Protein AF-A0A0K0DG58-F1 (afdb_monomer_lite)

Foldseek 3Di:
DDDDDDDDDDDDDPPPDDDDDDDDDDDDDDDDDDDDDDDDDDDDDDDDDDDDPDPPPDPPDDDDPPQVVQAAQLARHGFDDAAQQGGHDPVLNVLLVVCVVVVDDFDAPDDLCDHHHPVCNVVGSSNSNVSCVVRNRHDPVPPPDDPPDDRPPDPPDDD

pLDDT: mean 72.75, std 21.47, range [40.16, 98.75]

Sequence (159 aa):
MPPHPGPFGQQLNPFAQQALFYGQQPQFAQATSGTDSRRGSHGATSMLPQTFDFPTSSTATAAVEEEAEKVCAVCGDRAVCFHYGARTCEGCKGFFKRTVQKASKYACAGNRNCPIEKRYRSRCQACRFQKCLNVGMVKESELFSDEHGDYGRKTEMIL

Radius of gyration: 32.25 Å; chains: 1; bounding box: 107×64×64 Å

Structure (mmCIF, N/CA/C/O backbone):
data_AF-A0A0K0DG58-F1
#
_entry.id   AF-A0A0K0DG58-F1
#
loop_
_atom_site.group_PDB
_atom_site.id
_atom_site.type_symbol
_atom_site.label_atom_id
_atom_site.label_alt_id
_atom_site.label_comp_id
_atom_site.label_asym_id
_atom_site.label_entity_id
_atom_site.label_seq_id
_atom_site.pdbx_PDB_ins_code
_atom_site.Cartn_x
_atom_site.Cartn_y
_atom_site.Cartn_z
_atom_site.occupancy
_atom_site.B_iso_or_equiv
_atom_site.auth_seq_id
_atom_site.auth_comp_id
_atom_site.auth_asym_id
_atom_site.auth_atom_id
_atom_site.pdbx_PDB_model_num
ATOM 1 N N . MET A 1 1 ? -54.905 28.829 22.690 1.00 55.59 1 MET A N 1
ATOM 2 C CA . MET A 1 1 ? -54.028 29.494 23.675 1.00 55.59 1 MET A CA 1
ATOM 3 C C . MET A 1 1 ? -52.925 28.516 24.059 1.00 55.59 1 MET A C 1
ATOM 5 O O . MET A 1 1 ? -53.253 27.505 24.666 1.00 55.59 1 MET A O 1
ATOM 9 N N . PRO A 1 2 ? -51.672 28.721 23.623 1.00 60.34 2 PRO A N 1
ATOM 10 C CA . PRO A 1 2 ? -50.543 27.896 24.051 1.00 60.34 2 PRO A CA 1
ATOM 11 C C . PRO A 1 2 ? -49.991 28.367 25.415 1.00 60.34 2 PRO A C 1
ATOM 13 O O . PRO A 1 2 ? -50.067 29.563 25.706 1.00 60.34 2 PRO A O 1
ATOM 16 N N . PRO A 1 3 ? -49.445 27.464 26.251 1.00 67.38 3 PRO A N 1
ATOM 17 C CA . PRO A 1 3 ? -48.859 27.823 27.539 1.00 67.38 3 PRO A CA 1
ATOM 18 C C . PRO A 1 3 ? -47.450 28.418 27.386 1.00 67.38 3 PRO A C 1
ATOM 20 O O . PRO A 1 3 ? -46.671 28.027 26.517 1.00 67.38 3 PRO A O 1
ATOM 23 N N . HIS A 1 4 ? -47.138 29.371 28.263 1.00 63.50 4 HIS A N 1
ATOM 24 C CA . HIS A 1 4 ? -45.847 30.049 28.373 1.00 63.50 4 HIS A CA 1
ATOM 25 C C . HIS A 1 4 ? -44.794 29.143 29.039 1.00 63.50 4 HIS A C 1
ATOM 27 O O . HIS A 1 4 ? -45.111 28.513 30.049 1.00 63.50 4 HIS A O 1
ATOM 33 N N . PRO A 1 5 ? -43.534 29.115 28.571 1.00 63.19 5 PRO A N 1
ATOM 34 C CA . PRO A 1 5 ? -42.437 28.556 29.349 1.00 63.19 5 PRO A CA 1
ATOM 35 C C . PRO A 1 5 ? -41.922 29.589 30.365 1.00 63.19 5 PRO A C 1
ATOM 37 O O . PRO A 1 5 ? -41.544 30.705 30.005 1.00 63.19 5 PRO A O 1
ATOM 40 N N . GLY A 1 6 ? -41.930 29.208 31.645 1.00 60.56 6 GLY A N 1
ATOM 41 C CA . GLY A 1 6 ? -41.266 29.941 32.724 1.00 60.56 6 GLY A CA 1
ATOM 42 C C . GLY A 1 6 ? -39.737 29.754 32.711 1.00 60.56 6 GLY A C 1
ATOM 43 O O . GLY A 1 6 ? -39.234 28.854 32.034 1.00 60.56 6 GLY A O 1
ATOM 44 N N . PRO A 1 7 ? -38.990 30.605 33.441 1.00 67.38 7 PRO A N 1
ATOM 45 C CA . PRO A 1 7 ? -37.531 30.591 33.487 1.00 67.38 7 PRO A CA 1
ATOM 46 C C . PRO A 1 7 ? -37.011 29.651 34.591 1.00 67.38 7 PRO A C 1
ATOM 48 O O . PRO A 1 7 ? -37.801 29.133 35.370 1.00 67.38 7 PRO A O 1
ATOM 51 N N . PHE A 1 8 ? -35.682 29.514 34.673 1.00 51.94 8 PHE A N 1
ATOM 52 C CA . PHE A 1 8 ? -34.844 28.929 35.742 1.00 51.94 8 PHE A CA 1
ATOM 53 C C . PHE A 1 8 ? -34.040 27.689 35.346 1.00 51.94 8 PHE A C 1
ATOM 55 O O . PHE A 1 8 ? -34.573 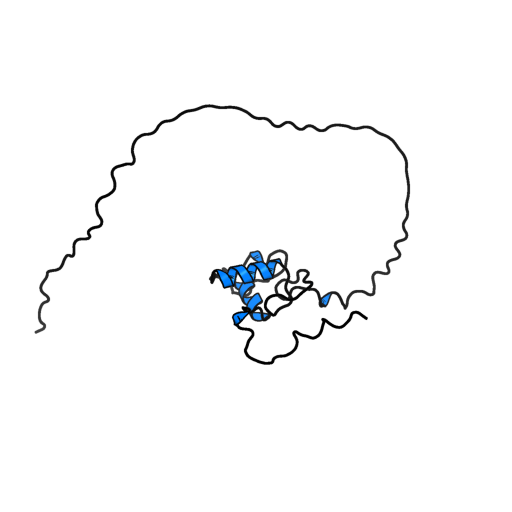26.645 34.990 1.00 51.94 8 PHE A O 1
ATOM 62 N N . GLY A 1 9 ? -32.718 27.828 35.495 1.00 51.00 9 GLY A N 1
ATOM 63 C CA . GLY A 1 9 ? -31.774 26.716 35.458 1.00 51.00 9 GLY A CA 1
ATOM 64 C C . GLY A 1 9 ? -30.392 27.066 34.913 1.00 51.00 9 GLY A C 1
ATOM 65 O O . GLY A 1 9 ? -29.862 26.313 34.106 1.00 51.00 9 GLY A O 1
ATOM 66 N N . GLN A 1 10 ? -29.800 28.200 35.304 1.00 58.66 10 GLN A N 1
ATOM 67 C CA . GLN A 1 10 ? -28.373 28.431 35.061 1.00 58.66 10 GLN A CA 1
ATOM 68 C C . GLN A 1 10 ? -27.567 27.467 35.937 1.00 58.66 10 GLN A C 1
ATOM 70 O O . GLN A 1 10 ? -27.477 27.645 37.150 1.00 58.66 10 GLN A O 1
ATOM 75 N N . GLN A 1 11 ? -26.994 26.437 35.324 1.00 56.00 11 GLN A N 1
ATOM 76 C CA . GLN A 1 11 ? -26.018 25.577 35.974 1.00 56.00 11 GLN A CA 1
ATOM 77 C C . GLN A 1 11 ? -24.644 26.247 35.854 1.00 56.00 11 GLN A C 1
ATOM 79 O O . GLN A 1 11 ? -24.103 26.411 34.761 1.00 56.00 11 GLN A O 1
ATOM 84 N N . LEU A 1 12 ? -24.121 26.708 36.990 1.00 59.81 12 LEU A N 1
ATOM 85 C CA . LEU A 1 12 ? -22.800 27.318 37.111 1.00 59.81 12 LEU A CA 1
ATOM 86 C C . LEU A 1 12 ? -21.709 26.271 36.831 1.00 59.81 12 LEU A C 1
ATOM 88 O O . LEU A 1 12 ? -21.701 25.194 37.425 1.00 59.81 12 LEU A O 1
ATOM 92 N N . ASN A 1 13 ? -20.784 26.606 35.928 1.00 59.94 13 ASN A N 1
ATOM 93 C CA . ASN A 1 13 ? -19.586 25.822 35.624 1.00 59.94 13 ASN A CA 1
ATOM 94 C C . ASN A 1 13 ? -18.596 25.852 36.808 1.00 59.94 13 ASN A C 1
ATOM 96 O O . ASN A 1 13 ? -18.160 26.941 37.182 1.00 59.94 13 ASN A O 1
ATOM 100 N N . PRO A 1 14 ? -18.135 24.706 37.340 1.00 57.91 1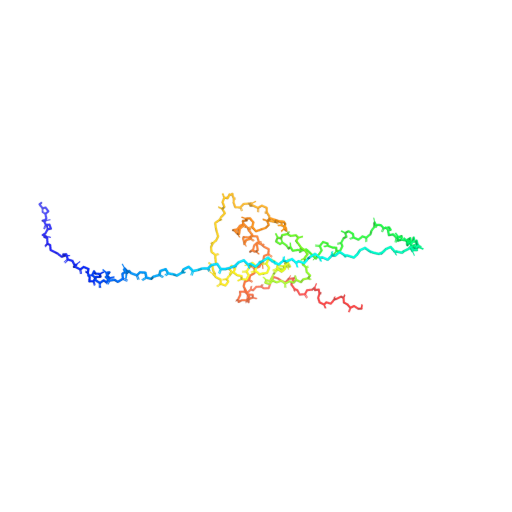4 PRO A N 1
ATOM 101 C CA . PRO A 1 14 ? -17.147 24.672 38.421 1.00 57.91 14 PRO A CA 1
ATOM 102 C C . PRO A 1 14 ? -15.674 24.689 37.951 1.00 57.91 14 PRO A C 1
ATOM 104 O O . PRO A 1 14 ? -14.808 24.205 38.667 1.00 57.91 14 PRO A O 1
ATOM 107 N N . PHE A 1 15 ? -15.344 25.232 36.771 1.00 57.91 15 PHE A N 1
ATOM 108 C CA . PHE A 1 15 ? -13.980 25.135 36.202 1.00 57.91 15 PHE A CA 1
ATOM 109 C C . PHE A 1 15 ? -13.211 26.461 36.086 1.00 57.91 15 PHE A C 1
ATOM 111 O O . PHE A 1 15 ? -12.312 26.602 35.259 1.00 57.91 15 PHE A O 1
ATOM 118 N N . ALA A 1 16 ? -13.544 27.445 36.921 1.00 56.97 16 ALA A N 1
ATOM 119 C CA . ALA A 1 16 ? -12.834 28.718 36.979 1.00 56.97 16 ALA A CA 1
ATOM 120 C C . ALA A 1 16 ? -12.096 28.872 38.314 1.00 56.97 16 ALA A C 1
ATOM 122 O O . ALA A 1 16 ? -12.609 29.532 39.207 1.00 56.97 16 ALA A O 1
ATOM 123 N N . GLN A 1 17 ? -10.903 28.275 38.435 1.00 58.56 17 GLN A N 1
ATOM 124 C CA . GLN A 1 17 ? -9.789 28.799 39.246 1.00 58.56 17 GLN A CA 1
ATOM 125 C C . GLN A 1 17 ? -8.562 27.883 39.166 1.00 58.56 17 GLN A C 1
ATOM 127 O O . GLN A 1 17 ? -8.364 27.014 40.005 1.00 58.56 17 GLN A O 1
ATOM 132 N N . GLN A 1 18 ? -7.695 28.130 38.180 1.00 53.38 18 GLN A N 1
ATOM 133 C CA . GLN A 1 18 ? -6.246 28.053 38.396 1.00 53.38 18 GLN A CA 1
ATOM 134 C C . GLN A 1 18 ? -5.496 28.737 37.252 1.00 53.38 18 GLN A C 1
ATOM 136 O O . GLN A 1 18 ? -5.101 28.133 36.263 1.00 53.38 18 GLN A O 1
ATOM 141 N N . ALA A 1 19 ? -5.312 30.043 37.410 1.00 51.28 19 ALA A N 1
ATOM 142 C CA . ALA A 1 19 ? -4.369 30.831 36.636 1.00 51.28 19 ALA A CA 1
ATOM 143 C C . ALA A 1 19 ? -3.768 31.882 37.570 1.00 51.28 19 ALA A C 1
ATOM 145 O O . ALA A 1 19 ? -4.290 32.983 37.617 1.00 51.28 19 ALA A O 1
ATOM 146 N N . LEU A 1 20 ? -2.726 31.535 38.338 1.00 54.88 20 LEU A N 1
ATOM 147 C CA . LEU A 1 20 ? -1.867 32.503 39.045 1.00 54.88 20 LEU A CA 1
ATOM 148 C C . LEU A 1 20 ? -0.463 31.938 39.357 1.00 54.88 20 LEU A C 1
ATOM 150 O O . LEU A 1 20 ? -0.030 32.005 40.495 1.00 54.88 20 LEU A O 1
ATOM 154 N N . PHE A 1 21 ? 0.278 31.398 38.384 1.00 59.47 21 PHE A N 1
ATOM 155 C CA . PHE A 1 21 ? 1.742 31.259 38.540 1.00 59.47 21 PHE A CA 1
ATOM 156 C C . PHE A 1 21 ? 2.453 31.191 37.177 1.00 59.47 21 PHE A C 1
ATOM 158 O O . PHE A 1 21 ? 3.038 30.187 36.794 1.00 59.47 21 PHE A O 1
ATOM 165 N N . TYR A 1 22 ? 2.385 32.285 36.414 1.00 45.72 22 TYR A N 1
ATOM 166 C CA . TYR A 1 22 ? 3.341 32.566 35.339 1.00 45.72 22 TYR A CA 1
ATOM 167 C C . TYR A 1 22 ? 3.902 33.968 35.564 1.00 45.72 22 TYR A C 1
ATOM 169 O O . TYR A 1 22 ? 3.325 34.965 35.140 1.00 45.72 22 TYR A O 1
ATOM 177 N N . GLY A 1 23 ? 5.020 34.027 36.284 1.00 45.00 23 GLY A N 1
ATOM 178 C CA . GLY A 1 23 ? 5.774 35.242 36.550 1.00 45.00 23 GLY A CA 1
ATOM 179 C C . GLY A 1 23 ? 7.148 34.911 37.135 1.00 45.00 23 GLY A C 1
ATOM 180 O O . GLY A 1 23 ? 7.243 34.124 38.068 1.00 45.00 23 GLY A O 1
ATOM 181 N N . GLN A 1 24 ? 8.168 35.562 36.574 1.00 50.22 24 GLN A N 1
ATOM 182 C CA . GLN A 1 24 ? 9.580 35.651 36.977 1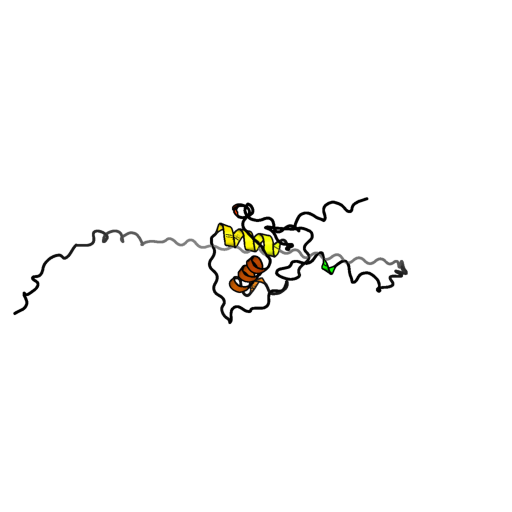.00 50.22 24 GLN A CA 1
ATOM 183 C C . GLN A 1 24 ? 10.606 34.599 36.478 1.00 50.22 24 GLN A C 1
ATOM 185 O O . GLN A 1 24 ? 10.636 33.436 36.857 1.00 50.22 24 GLN A O 1
ATOM 190 N N . GLN A 1 25 ? 11.493 35.145 35.641 1.00 52.31 25 GLN A N 1
ATOM 191 C CA . GLN A 1 25 ? 12.756 34.703 35.025 1.00 52.31 25 GLN A CA 1
ATOM 192 C C . GLN A 1 25 ? 13.878 34.342 36.040 1.00 52.31 25 GLN A C 1
ATOM 194 O O . GLN A 1 25 ? 13.758 34.696 37.212 1.00 52.31 25 GLN A O 1
ATOM 199 N N . PRO A 1 26 ? 15.014 33.741 35.607 1.00 52.75 26 PRO A N 1
ATOM 200 C CA . PRO A 1 26 ? 16.170 34.578 35.243 1.00 52.75 26 PRO A CA 1
ATOM 201 C C . PRO A 1 26 ? 16.976 34.122 34.014 1.00 52.75 26 PRO A C 1
ATOM 203 O O . PRO A 1 26 ? 17.099 32.944 33.686 1.00 52.75 26 PRO A O 1
ATOM 206 N N . GLN A 1 27 ? 17.554 35.131 33.359 1.00 62.66 27 GLN A N 1
ATOM 207 C CA . GLN A 1 27 ? 18.615 35.044 32.363 1.00 62.66 27 GLN A CA 1
ATOM 208 C C . GLN A 1 27 ? 19.935 34.611 33.013 1.00 62.66 27 GLN A C 1
ATOM 210 O O . GLN A 1 27 ? 20.333 35.170 34.033 1.00 62.66 27 GLN A O 1
ATOM 215 N N . PHE A 1 28 ? 20.678 33.732 32.346 1.00 60.84 28 PHE A N 1
ATOM 216 C CA . PHE A 1 28 ? 22.135 33.788 32.371 1.00 60.84 28 PHE A CA 1
ATOM 217 C C . PHE A 1 28 ? 22.674 33.549 30.960 1.00 60.84 28 PHE A C 1
ATOM 219 O O . PHE A 1 28 ? 22.330 32.590 30.272 1.00 60.84 28 PHE A O 1
ATOM 226 N N . ALA A 1 29 ? 23.483 34.504 30.520 1.00 49.91 29 ALA A N 1
ATOM 227 C CA . ALA A 1 29 ? 24.307 34.431 29.332 1.00 49.91 29 ALA A CA 1
ATOM 228 C C . ALA A 1 29 ? 25.494 33.479 29.566 1.00 49.91 29 ALA A C 1
ATOM 230 O O . ALA A 1 29 ? 25.970 33.377 30.694 1.00 49.91 29 ALA A O 1
ATOM 231 N N . GLN A 1 30 ? 26.033 32.873 28.504 1.00 47.12 30 GLN A N 1
ATOM 232 C CA . GLN A 1 30 ? 27.349 33.220 27.935 1.00 47.12 30 GLN A CA 1
ATOM 233 C C . GLN A 1 30 ? 27.808 32.197 26.877 1.00 47.12 30 GLN A C 1
ATOM 235 O O . GLN A 1 30 ? 27.407 31.038 26.873 1.00 47.12 30 GLN A O 1
ATOM 240 N N . ALA A 1 31 ? 28.624 32.711 25.952 1.00 47.91 31 ALA A N 1
ATOM 241 C CA . ALA A 1 31 ? 29.278 32.066 24.814 1.00 47.91 31 ALA A CA 1
ATOM 242 C C . ALA A 1 31 ? 30.096 30.811 25.204 1.00 47.91 31 ALA A C 1
ATOM 244 O O . ALA A 1 31 ? 30.481 30.660 26.354 1.00 47.91 31 ALA A O 1
ATOM 245 N N . THR A 1 32 ? 30.396 29.886 24.287 1.00 52.81 32 THR A N 1
ATOM 246 C CA . THR A 1 32 ? 31.635 29.948 23.493 1.00 52.81 32 THR A CA 1
ATOM 247 C C . THR A 1 32 ? 31.564 29.148 22.182 1.00 52.81 32 THR A C 1
ATOM 249 O O . THR A 1 32 ? 30.861 28.155 22.027 1.00 52.81 32 THR A O 1
ATOM 252 N N . SER A 1 33 ? 32.347 29.648 21.234 1.00 49.41 33 SER A N 1
ATOM 253 C CA . SER A 1 33 ? 32.770 29.107 19.946 1.00 49.41 33 SER A CA 1
ATOM 254 C C . SER A 1 33 ? 33.371 27.694 19.992 1.00 49.41 33 SER A C 1
ATOM 256 O O . SER A 1 33 ? 34.320 27.453 20.734 1.00 49.41 33 SER A O 1
ATOM 258 N N . GLY A 1 34 ? 32.921 26.819 19.087 1.00 43.00 34 GLY A N 1
ATOM 259 C CA . GLY A 1 34 ? 33.588 25.563 18.739 1.00 43.00 34 GLY A CA 1
ATOM 260 C C . GLY A 1 34 ? 33.638 25.377 17.223 1.00 43.00 34 GLY A C 1
ATOM 261 O O . GLY A 1 34 ? 32.690 24.888 16.618 1.00 43.00 34 GLY A O 1
ATOM 262 N N . THR A 1 35 ? 34.730 25.813 16.599 1.00 54.66 35 THR A N 1
ATOM 263 C CA . THR A 1 35 ? 35.063 25.535 15.197 1.00 54.66 35 THR A CA 1
ATOM 264 C C . THR A 1 35 ? 35.679 24.137 15.096 1.00 54.66 35 THR A C 1
ATOM 266 O O . THR A 1 35 ? 36.824 23.962 15.516 1.00 54.66 35 THR A O 1
ATOM 269 N N . ASP A 1 36 ? 34.980 23.149 14.529 1.00 41.38 36 ASP A N 1
ATOM 270 C CA . ASP A 1 36 ? 35.625 21.880 14.160 1.00 41.38 36 ASP A CA 1
ATOM 271 C C . ASP A 1 36 ? 36.241 22.011 12.761 1.00 41.38 36 ASP A C 1
ATOM 273 O O . ASP A 1 36 ? 35.562 22.066 11.734 1.00 41.38 36 ASP A O 1
ATOM 277 N N . SER A 1 37 ? 37.564 22.146 12.758 1.00 47.31 37 SER A N 1
ATOM 278 C CA . SER A 1 37 ? 38.416 22.016 11.586 1.00 47.31 37 SER A CA 1
ATOM 279 C C . SER A 1 37 ? 38.872 20.567 11.469 1.00 47.31 37 SER A C 1
ATOM 281 O O . SER A 1 37 ? 39.708 20.123 12.252 1.0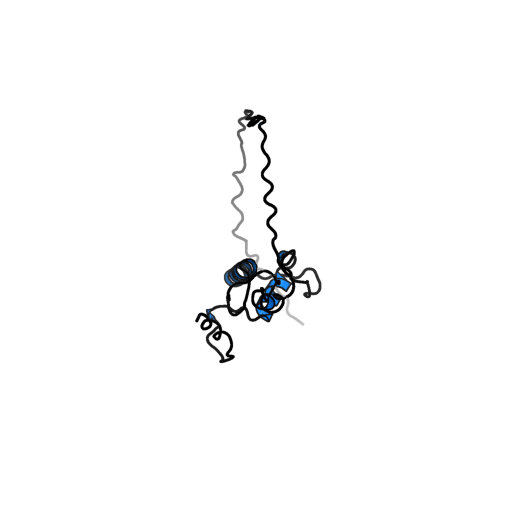0 47.31 37 SER A O 1
ATOM 283 N N . ARG A 1 38 ? 38.453 19.864 10.413 1.00 57.44 38 ARG A N 1
ATOM 284 C CA . ARG A 1 38 ? 39.208 18.719 9.885 1.00 57.44 38 ARG A CA 1
ATOM 285 C C . ARG A 1 38 ? 39.486 18.911 8.403 1.00 57.44 38 ARG A C 1
ATOM 287 O O . ARG A 1 38 ? 38.797 18.418 7.518 1.00 57.44 38 ARG A O 1
ATOM 294 N N . ARG A 1 39 ? 40.558 19.668 8.174 1.00 53.28 39 ARG A N 1
ATOM 295 C CA . ARG A 1 39 ? 41.340 19.713 6.941 1.00 53.28 39 ARG A CA 1
ATOM 296 C C . ARG A 1 39 ? 42.184 18.436 6.885 1.00 53.28 39 ARG A C 1
ATOM 298 O O . ARG A 1 39 ? 43.137 18.301 7.642 1.00 53.28 39 ARG A O 1
ATOM 305 N N . GLY A 1 40 ? 41.826 17.506 6.006 1.00 40.16 40 GLY A N 1
ATOM 306 C CA . GLY A 1 40 ? 42.688 16.399 5.596 1.00 40.16 40 GLY A CA 1
ATOM 307 C C . GLY A 1 40 ? 43.261 16.714 4.221 1.00 40.16 40 GLY A C 1
ATOM 308 O O . GLY A 1 40 ? 42.519 16.766 3.247 1.00 40.16 40 GLY A O 1
ATOM 309 N N . SER A 1 41 ? 44.563 16.976 4.160 1.00 58.16 41 SER A N 1
ATOM 310 C CA . SER A 1 41 ? 45.304 17.266 2.936 1.00 58.16 41 SER A CA 1
ATOM 311 C C . SER A 1 41 ? 46.567 16.419 2.946 1.00 58.16 41 SER A C 1
ATOM 313 O O . SER A 1 41 ? 47.516 16.761 3.641 1.00 58.16 41 SER A O 1
ATOM 315 N N . HIS A 1 42 ? 46.586 15.339 2.167 1.00 65.00 42 HIS A N 1
ATOM 316 C CA . HIS A 1 42 ? 47.812 14.641 1.791 1.00 65.00 42 HIS A CA 1
ATOM 317 C C . HIS A 1 42 ? 47.702 14.258 0.318 1.00 65.00 42 HIS A C 1
ATOM 319 O O . HIS A 1 42 ? 47.003 13.317 -0.046 1.00 65.00 42 HIS A O 1
ATOM 325 N N . GLY A 1 43 ? 48.370 15.040 -0.527 1.00 45.59 43 GLY A N 1
ATOM 326 C CA . GLY A 1 43 ? 48.799 14.581 -1.837 1.00 45.59 43 GLY A CA 1
ATOM 327 C C . GLY A 1 43 ? 50.154 13.895 -1.690 1.00 45.59 43 GLY A C 1
ATOM 328 O O . GLY A 1 43 ? 51.051 14.441 -1.051 1.00 45.59 43 GLY A O 1
ATOM 329 N N . ALA A 1 44 ? 50.293 12.720 -2.293 1.00 51.91 44 ALA A N 1
ATOM 330 C CA . ALA A 1 44 ? 51.571 12.177 -2.721 1.00 51.91 44 ALA A CA 1
ATOM 331 C C . ALA A 1 44 ? 51.330 11.301 -3.955 1.00 51.91 44 ALA A C 1
ATOM 333 O O . ALA A 1 44 ? 50.526 10.374 -3.959 1.00 51.91 44 ALA A O 1
ATOM 334 N N . THR A 1 45 ? 52.019 11.687 -5.015 1.00 51.47 45 THR A N 1
ATOM 335 C CA . THR A 1 45 ? 52.202 11.036 -6.307 1.00 51.47 45 THR A CA 1
ATOM 336 C C . THR A 1 45 ? 52.852 9.657 -6.173 1.00 51.47 45 THR A C 1
ATOM 338 O O . THR A 1 45 ? 53.853 9.552 -5.470 1.00 51.47 45 THR A O 1
ATOM 341 N N . SER A 1 46 ? 52.396 8.647 -6.922 1.00 51.59 46 SER A N 1
ATOM 342 C CA . SER A 1 46 ? 53.295 7.708 -7.615 1.00 51.59 46 SER A CA 1
ATOM 343 C C . SER A 1 46 ? 52.535 6.857 -8.636 1.00 51.59 46 SER A C 1
ATOM 345 O O . SER A 1 46 ? 51.406 6.434 -8.407 1.00 51.59 46 SER A O 1
ATOM 347 N N . MET A 1 47 ? 53.178 6.667 -9.779 1.00 54.81 47 MET A N 1
ATOM 348 C CA . MET A 1 47 ? 52.714 6.019 -11.002 1.00 54.81 47 MET A CA 1
ATOM 349 C C . MET A 1 47 ? 52.614 4.493 -10.850 1.00 54.81 47 MET A C 1
ATOM 351 O O . MET A 1 47 ? 53.456 3.906 -10.176 1.00 54.81 47 MET A O 1
ATOM 355 N N . LEU A 1 48 ? 51.667 3.859 -11.558 1.00 55.38 48 LEU A N 1
ATOM 356 C CA . LEU A 1 48 ? 51.912 2.788 -12.549 1.00 55.38 48 LEU A CA 1
ATOM 357 C C . LEU A 1 48 ? 50.580 2.315 -13.185 1.00 55.38 48 LEU A C 1
ATOM 359 O O . LEU A 1 48 ? 49.560 2.277 -12.494 1.00 55.38 48 LEU A O 1
ATOM 363 N N . PRO A 1 49 ? 50.563 1.960 -14.486 1.00 57.34 49 PRO A N 1
ATOM 364 C CA . PRO A 1 49 ? 49.358 1.590 -15.216 1.00 57.34 49 PRO A CA 1
ATOM 365 C C . PRO A 1 49 ? 49.152 0.073 -15.187 1.00 57.34 49 PRO A C 1
ATOM 367 O O . PRO A 1 49 ? 50.074 -0.684 -15.485 1.00 57.34 49 PRO A O 1
ATOM 370 N N . GLN A 1 50 ? 47.935 -0.382 -14.898 1.00 48.22 50 GLN A N 1
ATOM 371 C CA . GLN A 1 50 ? 47.504 -1.723 -15.289 1.00 48.22 50 GLN A CA 1
ATOM 372 C C . GLN A 1 50 ? 46.131 -1.622 -15.938 1.00 48.22 50 GLN A C 1
ATOM 374 O O . GLN A 1 50 ? 45.091 -1.541 -15.289 1.00 48.22 50 GLN A O 1
ATOM 379 N N . THR A 1 51 ? 46.183 -1.562 -17.263 1.00 52.56 51 THR A N 1
ATOM 380 C CA . THR A 1 51 ? 45.104 -1.930 -18.167 1.00 52.56 51 THR A CA 1
ATOM 381 C C . THR A 1 51 ? 44.684 -3.362 -17.856 1.00 52.56 51 THR A C 1
ATOM 383 O O . THR A 1 51 ? 45.420 -4.307 -18.139 1.00 52.56 51 THR A O 1
ATOM 386 N N . PHE A 1 52 ? 43.497 -3.521 -17.285 1.00 55.22 52 PHE A N 1
ATOM 387 C CA . PHE A 1 52 ? 42.746 -4.759 -17.407 1.00 55.22 52 PHE A CA 1
ATOM 388 C C . PHE A 1 52 ? 41.548 -4.457 -18.294 1.00 55.22 52 PHE A C 1
ATOM 390 O O . PHE A 1 52 ? 40.466 -4.112 -17.819 1.00 55.22 52 PHE A O 1
ATOM 397 N N . ASP A 1 53 ? 41.780 -4.548 -19.601 1.00 48.22 53 ASP A N 1
ATOM 398 C CA . ASP A 1 53 ? 40.726 -4.750 -20.582 1.00 48.22 53 ASP A CA 1
ATOM 399 C C . ASP A 1 53 ? 40.070 -6.098 -20.274 1.00 48.22 53 ASP A C 1
ATOM 401 O O . ASP A 1 53 ? 40.509 -7.152 -20.731 1.00 48.22 53 ASP A O 1
ATOM 405 N N . PHE A 1 54 ? 39.044 -6.078 -19.425 1.00 48.00 54 PHE A N 1
ATOM 406 C CA . PHE A 1 54 ? 38.137 -7.205 -19.281 1.00 48.00 54 PHE A CA 1
ATOM 407 C C . PHE A 1 54 ? 37.179 -7.188 -20.475 1.00 48.00 54 PHE A C 1
ATOM 409 O O . PHE A 1 54 ? 36.364 -6.265 -20.581 1.00 48.00 54 PHE A O 1
ATOM 416 N N . PRO A 1 55 ? 37.213 -8.198 -21.364 1.00 52.88 55 PRO A N 1
ATOM 417 C CA . PRO A 1 55 ? 36.188 -8.351 -22.372 1.00 52.88 55 PRO A CA 1
ATOM 418 C C . PRO A 1 55 ? 34.972 -8.950 -21.669 1.00 52.88 55 PRO A C 1
ATOM 420 O O . PRO A 1 55 ? 34.763 -10.163 -21.683 1.00 52.88 55 PRO A O 1
ATOM 423 N N . THR A 1 56 ? 34.148 -8.117 -21.030 1.00 46.06 56 THR A N 1
ATOM 424 C CA . THR A 1 56 ? 32.806 -8.561 -20.648 1.00 46.06 56 THR A CA 1
ATOM 425 C C . THR A 1 56 ? 31.967 -8.585 -21.915 1.00 46.06 56 THR A C 1
ATOM 427 O O . THR A 1 56 ? 31.207 -7.672 -22.230 1.00 46.06 56 THR A O 1
ATOM 430 N N . SER A 1 57 ? 32.148 -9.678 -22.655 1.00 58.44 57 SER A N 1
ATOM 431 C CA . SER A 1 57 ? 31.094 -10.268 -23.455 1.00 58.44 57 SER A CA 1
ATOM 432 C C . SER A 1 57 ? 29.866 -10.378 -22.559 1.00 58.44 57 SER A C 1
ATOM 434 O O . SER A 1 57 ? 29.812 -11.154 -21.607 1.00 58.44 57 SER A O 1
ATOM 436 N N . SER A 1 58 ? 28.900 -9.512 -22.798 1.00 55.44 58 SER A N 1
ATOM 437 C CA . SER A 1 58 ? 27.550 -9.677 -22.297 1.00 55.44 58 SER A CA 1
ATOM 438 C C . SER A 1 58 ? 26.648 -9.154 -23.387 1.00 55.44 58 SER A C 1
ATOM 440 O O . SER A 1 58 ? 26.241 -7.996 -23.412 1.00 55.44 58 SER A O 1
ATOM 442 N N . THR A 1 59 ? 26.412 -10.049 -24.339 1.00 46.38 59 THR A N 1
ATOM 443 C CA . THR A 1 59 ? 25.160 -10.202 -25.070 1.00 46.38 59 THR A CA 1
ATOM 444 C C . THR A 1 59 ? 23.985 -9.883 -24.140 1.00 46.38 59 THR A C 1
ATOM 446 O O . THR A 1 59 ? 23.428 -10.738 -23.457 1.00 46.38 59 THR A O 1
ATOM 449 N N . ALA A 1 60 ? 23.631 -8.604 -24.069 1.00 56.31 60 ALA A N 1
ATOM 450 C CA . ALA A 1 60 ? 22.451 -8.111 -23.387 1.00 56.31 60 ALA A CA 1
ATOM 451 C C . ALA A 1 60 ? 21.250 -8.386 -24.290 1.00 56.31 60 ALA A C 1
ATOM 453 O O . ALA A 1 60 ? 20.823 -7.504 -25.020 1.00 56.31 60 ALA A O 1
ATOM 454 N N . THR A 1 61 ? 20.775 -9.630 -24.335 1.00 51.59 61 THR A N 1
ATOM 455 C CA . THR A 1 61 ? 19.575 -10.023 -25.103 1.00 51.59 61 THR A CA 1
ATOM 456 C C . THR A 1 61 ? 19.076 -11.415 -24.675 1.00 51.59 61 THR A C 1
ATOM 458 O O . THR A 1 61 ? 18.916 -12.287 -25.514 1.00 51.59 61 THR A O 1
ATOM 461 N N . ALA A 1 62 ? 18.847 -11.671 -23.375 1.00 49.78 62 ALA A N 1
ATOM 462 C CA . ALA A 1 62 ? 18.125 -12.890 -22.936 1.00 49.78 62 ALA A CA 1
ATOM 463 C C . ALA A 1 62 ? 17.614 -12.895 -21.469 1.00 49.78 62 ALA A C 1
ATOM 465 O O . ALA A 1 62 ? 17.506 -13.962 -20.875 1.00 49.78 62 ALA A O 1
ATOM 466 N N . ALA A 1 63 ? 17.322 -11.750 -20.834 1.00 48.81 63 ALA A N 1
ATOM 467 C CA . ALA A 1 63 ? 16.899 -11.722 -19.416 1.00 48.81 63 ALA A CA 1
ATOM 468 C C . ALA A 1 63 ? 15.660 -10.850 -19.137 1.00 48.81 63 ALA A C 1
ATOM 470 O O . ALA A 1 63 ? 15.518 -10.295 -18.051 1.00 48.81 63 ALA A O 1
ATOM 471 N N . VAL A 1 64 ? 14.770 -10.680 -20.118 1.00 54.41 64 VAL A N 1
ATOM 472 C CA . VAL A 1 64 ? 13.635 -9.743 -20.000 1.00 54.41 64 VAL A CA 1
ATOM 473 C C . VAL A 1 64 ? 12.323 -10.369 -19.514 1.00 54.41 64 VAL A C 1
ATOM 475 O O . VAL A 1 64 ? 11.357 -9.636 -19.337 1.00 54.41 64 VAL A O 1
ATOM 478 N N . GLU A 1 65 ? 12.274 -11.673 -19.223 1.00 53.06 65 GLU A N 1
ATOM 479 C CA . GLU A 1 65 ? 10.996 -12.345 -18.911 1.00 53.06 65 GLU A CA 1
ATOM 480 C C . GLU A 1 65 ? 10.859 -12.866 -17.460 1.00 53.06 65 GLU A C 1
ATOM 482 O O . GLU A 1 65 ? 9.735 -13.027 -16.998 1.00 53.06 65 GLU A O 1
ATOM 487 N N . GLU A 1 66 ? 11.944 -13.018 -16.677 1.00 53.81 66 GLU A N 1
ATOM 488 C CA . GLU A 1 66 ? 11.875 -13.519 -15.274 1.00 53.81 66 GLU A CA 1
ATOM 489 C C . GLU A 1 66 ? 11.961 -12.415 -14.192 1.00 53.81 66 GLU A C 1
ATOM 491 O O . GLU A 1 66 ? 11.619 -12.637 -13.032 1.00 53.81 66 GLU A O 1
ATOM 496 N N . GLU A 1 67 ? 12.338 -11.179 -14.544 1.00 55.16 67 GLU A N 1
ATOM 497 C CA . GLU A 1 67 ? 12.374 -10.046 -13.593 1.00 55.16 67 GLU A CA 1
ATOM 498 C C . GLU A 1 67 ? 10.986 -9.423 -13.337 1.00 55.16 67 GLU A C 1
ATOM 500 O O . GLU A 1 67 ? 10.784 -8.730 -12.335 1.00 55.16 67 GLU A O 1
ATOM 505 N N . ALA A 1 68 ? 9.993 -9.711 -14.188 1.00 57.81 68 ALA A N 1
ATOM 506 C CA . ALA A 1 68 ? 8.614 -9.257 -13.995 1.00 57.81 68 ALA A CA 1
ATOM 507 C C . ALA A 1 68 ? 7.961 -9.866 -12.740 1.00 57.81 68 ALA A C 1
ATOM 509 O O . ALA A 1 68 ? 7.035 -9.284 -12.176 1.00 57.81 68 ALA A O 1
ATOM 510 N N . GLU A 1 69 ? 8.468 -10.998 -12.245 1.00 64.12 69 GLU A N 1
ATOM 511 C CA . GLU A 1 69 ? 7.908 -11.665 -11.068 1.00 64.12 69 GLU A CA 1
ATOM 512 C C . GLU A 1 69 ? 8.387 -11.087 -9.734 1.00 64.12 69 GLU A C 1
ATOM 514 O O . GLU A 1 69 ? 7.777 -11.354 -8.700 1.00 64.12 69 GLU A O 1
ATOM 519 N N . LYS A 1 70 ? 9.452 -10.276 -9.712 1.00 85.62 70 LYS A N 1
ATOM 520 C CA . LYS A 1 70 ? 10.088 -9.788 -8.471 1.00 85.62 70 LYS A CA 1
ATOM 521 C C . LYS A 1 70 ? 9.826 -8.300 -8.219 1.00 85.62 70 LYS A C 1
ATOM 523 O O . LYS A 1 70 ? 10.646 -7.605 -7.611 1.00 85.62 70 LYS A O 1
ATOM 528 N N . VAL A 1 71 ? 8.658 -7.804 -8.633 1.00 95.56 71 VAL A N 1
ATOM 529 C CA . VAL A 1 71 ? 8.240 -6.403 -8.447 1.00 95.56 71 VAL A CA 1
ATOM 530 C C . VAL A 1 71 ? 7.084 -6.253 -7.457 1.00 95.56 71 VAL A C 1
ATOM 532 O O . VAL A 1 71 ? 6.227 -7.113 -7.288 1.00 95.56 71 VAL A O 1
ATOM 535 N N . CYS A 1 72 ? 7.063 -5.123 -6.759 1.00 97.19 72 CYS A N 1
ATOM 536 C CA . CYS A 1 72 ? 6.032 -4.753 -5.802 1.00 97.19 72 CYS A CA 1
ATOM 537 C C . CYS A 1 72 ? 4.743 -4.380 -6.537 1.00 97.19 72 CYS A C 1
ATOM 539 O O . CYS A 1 72 ? 4.704 -3.342 -7.204 1.00 97.19 72 CYS A O 1
ATOM 541 N N . ALA A 1 73 ? 3.664 -5.126 -6.303 1.00 96.62 73 ALA A N 1
ATOM 542 C CA . ALA A 1 73 ? 2.359 -4.885 -6.927 1.00 96.62 73 ALA A CA 1
ATOM 543 C C . ALA A 1 73 ? 1.796 -3.470 -6.652 1.00 96.62 73 ALA A C 1
ATOM 545 O O . ALA A 1 73 ? 1.003 -2.927 -7.419 1.00 96.62 73 ALA A O 1
ATOM 546 N N . VAL A 1 74 ? 2.239 -2.815 -5.572 1.00 98.12 74 VAL A N 1
ATOM 547 C CA . VAL A 1 74 ? 1.778 -1.466 -5.210 1.00 98.12 74 VAL A CA 1
ATOM 548 C C . VAL A 1 74 ? 2.534 -0.367 -5.957 1.00 98.12 74 VAL A C 1
ATOM 550 O O . VAL A 1 74 ? 1.916 0.575 -6.441 1.00 98.12 74 VAL A O 1
ATOM 553 N N . CYS A 1 75 ? 3.863 -0.422 -6.034 1.00 98.12 75 CYS A N 1
ATOM 554 C CA . CYS A 1 75 ? 4.658 0.722 -6.509 1.00 98.12 75 CYS A CA 1
ATOM 555 C C . CYS A 1 75 ? 5.754 0.384 -7.525 1.00 98.12 75 CYS A C 1
ATOM 557 O O . CYS A 1 75 ? 6.552 1.268 -7.836 1.00 98.12 75 CYS A O 1
ATOM 559 N N . GLY A 1 76 ? 5.854 -0.873 -7.960 1.00 96.69 76 GLY A N 1
ATOM 560 C CA . GLY A 1 76 ? 6.844 -1.336 -8.936 1.00 96.69 76 GLY A CA 1
ATOM 561 C C . GLY A 1 76 ? 8.294 -1.371 -8.441 1.00 96.69 76 GLY A C 1
ATOM 562 O O . GLY A 1 76 ? 9.203 -1.527 -9.240 1.00 96.69 76 GLY A O 1
ATOM 563 N N . ASP A 1 77 ? 8.545 -1.196 -7.138 1.00 96.62 77 ASP A N 1
ATOM 564 C CA . ASP A 1 77 ? 9.895 -1.359 -6.570 1.00 96.62 77 ASP A CA 1
ATOM 565 C C . ASP A 1 77 ? 10.247 -2.846 -6.419 1.00 96.62 77 ASP A C 1
ATOM 567 O O . ASP A 1 77 ? 9.346 -3.680 -6.382 1.00 96.62 77 ASP A O 1
ATOM 571 N N . ARG A 1 78 ? 11.527 -3.188 -6.258 1.00 95.12 78 ARG A N 1
ATOM 572 C CA . ARG A 1 78 ? 11.970 -4.581 -6.100 1.00 95.12 78 ARG A CA 1
ATOM 573 C C . ARG A 1 78 ? 11.316 -5.237 -4.876 1.00 95.12 78 ARG A C 1
ATOM 575 O O . ARG A 1 78 ? 11.311 -4.662 -3.783 1.00 95.12 78 ARG A O 1
ATOM 582 N N . ALA A 1 79 ? 10.769 -6.436 -5.054 1.00 94.94 79 ALA A N 1
ATOM 583 C CA . ALA A 1 79 ? 10.083 -7.214 -4.027 1.00 94.94 79 ALA A CA 1
ATOM 584 C C . ALA A 1 79 ? 10.449 -8.700 -4.133 1.00 94.94 79 ALA A C 1
ATOM 586 O O . ALA A 1 79 ? 10.045 -9.400 -5.062 1.00 94.94 79 ALA A O 1
ATOM 587 N N . VAL A 1 80 ? 11.203 -9.182 -3.146 1.00 89.25 80 VAL A N 1
ATOM 588 C CA . VAL A 1 80 ? 11.728 -10.556 -3.127 1.00 89.25 80 VAL A CA 1
ATOM 589 C C . VAL A 1 80 ? 10.682 -11.549 -2.625 1.00 89.25 80 VAL A C 1
ATOM 591 O O . VAL A 1 80 ? 10.590 -12.660 -3.141 1.00 89.25 80 VAL A O 1
ATOM 594 N N . CYS A 1 81 ? 9.855 -11.139 -1.665 1.00 90.31 81 CYS A N 1
ATOM 595 C CA . CYS A 1 81 ? 8.879 -12.003 -1.020 1.00 90.31 81 CYS A CA 1
ATOM 596 C C . CYS A 1 81 ? 7.506 -11.330 -0.887 1.00 90.31 81 CYS A C 1
ATOM 598 O O . CYS A 1 81 ? 7.227 -10.257 -1.432 1.00 90.31 81 CYS A O 1
ATOM 600 N N . PHE A 1 82 ? 6.636 -12.028 -0.177 1.00 92.88 82 PHE A N 1
ATOM 601 C CA . PHE A 1 82 ? 5.245 -11.700 0.036 1.00 92.88 82 PHE A CA 1
ATOM 602 C C . PHE A 1 82 ? 5.044 -11.097 1.434 1.00 92.88 82 PHE A C 1
ATOM 604 O O . PHE A 1 82 ? 5.644 -11.541 2.414 1.00 92.88 82 PHE A O 1
ATOM 611 N N . HIS A 1 83 ? 4.189 -10.080 1.540 1.00 94.38 83 HIS A N 1
ATOM 612 C CA . HIS A 1 83 ? 3.821 -9.455 2.808 1.00 94.38 83 HIS A CA 1
ATOM 613 C C . HIS A 1 83 ? 2.321 -9.193 2.845 1.00 94.38 83 HIS A C 1
ATOM 615 O O . HIS A 1 83 ? 1.795 -8.546 1.939 1.00 94.38 83 HIS A O 1
ATOM 621 N N . TYR A 1 84 ? 1.663 -9.622 3.924 1.00 94.75 84 TYR A N 1
ATOM 622 C CA . TYR A 1 84 ? 0.243 -9.350 4.163 1.00 94.75 84 TYR A CA 1
ATOM 623 C C . TYR A 1 84 ? -0.683 -9.830 3.033 1.00 94.75 84 TYR A C 1
ATOM 625 O O . TYR A 1 84 ? -1.665 -9.163 2.754 1.00 94.75 84 TYR A O 1
ATOM 633 N N . GLY A 1 85 ? -0.363 -10.920 2.333 1.00 91.31 85 GLY A N 1
ATOM 634 C CA . GLY A 1 85 ? -1.198 -11.385 1.214 1.00 91.31 85 GLY A CA 1
ATOM 635 C C . GLY A 1 85 ? -0.923 -10.738 -0.157 1.00 91.31 85 GLY A C 1
ATOM 636 O O . GLY A 1 85 ? -1.586 -11.102 -1.118 1.00 91.31 85 GLY A O 1
ATOM 637 N N . ALA A 1 86 ? 0.095 -9.866 -0.313 1.00 93.50 86 ALA A N 1
ATOM 638 C CA . ALA A 1 86 ? 0.611 -9.506 -1.647 1.00 93.50 86 ALA A CA 1
ATOM 639 C C . ALA A 1 86 ? 2.151 -9.413 -1.767 1.00 93.50 86 ALA A C 1
ATOM 641 O O . ALA A 1 86 ? 2.867 -9.123 -0.801 1.00 93.50 86 ALA A O 1
ATOM 642 N N . ARG A 1 87 ? 2.696 -9.583 -2.989 1.00 94.81 87 ARG A N 1
ATOM 643 C CA . ARG A 1 87 ? 4.126 -9.348 -3.280 1.00 94.81 87 ARG A CA 1
ATOM 644 C C . ARG A 1 87 ? 4.405 -7.855 -3.215 1.00 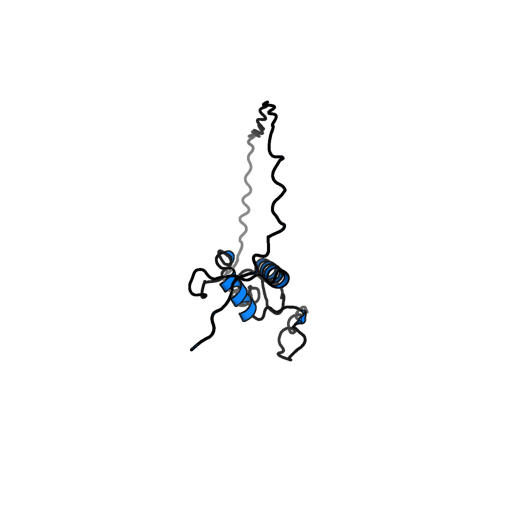94.81 87 ARG A C 1
ATOM 646 O O . ARG A 1 87 ? 3.991 -7.081 -4.082 1.00 94.81 87 ARG A O 1
ATOM 653 N N . THR A 1 88 ? 5.115 -7.423 -2.179 1.00 96.56 88 THR A N 1
ATOM 654 C CA . THR A 1 88 ? 5.369 -6.001 -1.943 1.00 96.56 88 THR A CA 1
ATOM 655 C C . THR A 1 88 ? 6.779 -5.753 -1.431 1.00 96.56 88 THR A C 1
ATOM 657 O O . THR A 1 88 ? 7.416 -6.610 -0.839 1.00 96.56 88 THR A O 1
ATOM 660 N N . CYS A 1 89 ? 7.296 -4.554 -1.676 1.00 98.06 89 CYS A N 1
ATOM 661 C CA . CYS A 1 89 ? 8.584 -4.124 -1.135 1.00 98.06 89 CYS A CA 1
ATOM 662 C C . CYS A 1 89 ? 8.468 -3.699 0.344 1.00 98.06 89 CYS A C 1
ATOM 664 O O . CYS A 1 89 ? 7.392 -3.290 0.804 1.00 98.06 89 CYS A O 1
ATOM 666 N N . GLU A 1 90 ? 9.606 -3.612 1.036 1.00 97.44 90 GLU A N 1
ATOM 667 C CA . GLU A 1 90 ? 9.713 -3.183 2.443 1.00 97.44 90 GLU A CA 1
ATOM 668 C C . GLU A 1 90 ? 9.038 -1.831 2.733 1.00 97.44 90 GLU A C 1
ATOM 670 O O . GLU A 1 90 ? 8.384 -1.636 3.762 1.00 97.44 90 GLU A O 1
ATOM 675 N N . GLY A 1 91 ? 9.112 -0.890 1.789 1.00 98.00 91 GLY A N 1
ATOM 6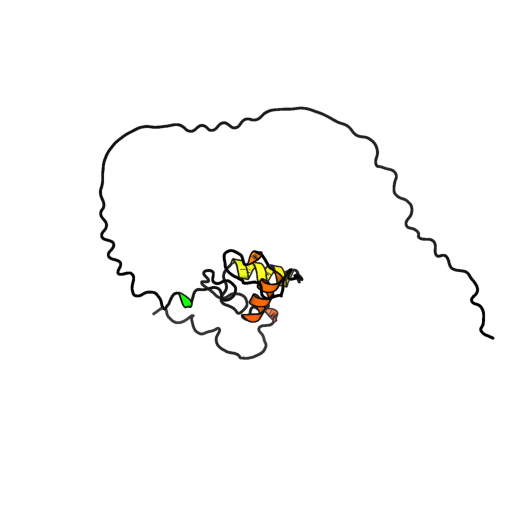76 C CA . GLY A 1 91 ? 8.474 0.415 1.941 1.00 98.00 91 GLY A CA 1
ATOM 677 C C . GLY A 1 91 ? 6.945 0.342 2.006 1.00 98.00 91 GLY A C 1
ATOM 678 O O . GLY A 1 91 ? 6.328 1.136 2.719 1.00 98.00 91 GLY A O 1
ATOM 679 N N . CYS A 1 92 ? 6.320 -0.567 1.250 1.00 98.50 92 CYS A N 1
ATOM 680 C CA . CYS A 1 92 ? 4.864 -0.755 1.239 1.00 98.50 92 CYS A CA 1
ATOM 681 C C . CYS A 1 92 ? 4.400 -1.631 2.403 1.00 98.50 92 CYS A C 1
ATOM 683 O O . CYS A 1 92 ? 3.423 -1.267 3.048 1.00 98.50 92 CYS A O 1
ATOM 685 N N . LYS A 1 93 ? 5.168 -2.665 2.764 1.00 96.81 93 LYS A N 1
ATOM 686 C CA . LYS A 1 93 ? 4.996 -3.434 4.006 1.00 96.81 93 LYS A CA 1
ATOM 687 C C . LYS A 1 93 ? 4.940 -2.529 5.236 1.00 96.81 93 LYS A C 1
ATOM 689 O O . LYS A 1 93 ? 3.968 -2.548 5.987 1.00 96.81 93 LYS A O 1
ATOM 694 N N . GLY A 1 94 ? 5.959 -1.689 5.436 1.00 97.81 94 GLY A N 1
ATOM 695 C CA . GLY A 1 94 ? 6.029 -0.805 6.600 1.00 97.81 94 GLY A CA 1
ATOM 696 C C . GLY A 1 94 ? 4.932 0.263 6.613 1.00 97.81 94 GLY A C 1
ATOM 697 O O . GLY A 1 94 ? 4.439 0.624 7.681 1.00 97.81 94 GLY A O 1
ATOM 698 N N . PHE A 1 95 ? 4.542 0.759 5.436 1.00 98.50 95 PHE A N 1
ATOM 699 C CA . PHE A 1 95 ? 3.420 1.685 5.300 1.00 98.50 95 PHE A CA 1
ATOM 700 C C . PHE A 1 95 ? 2.103 1.021 5.713 1.00 98.50 95 PHE A C 1
ATOM 702 O O . PHE A 1 95 ? 1.471 1.508 6.645 1.00 98.50 95 PHE A O 1
ATOM 709 N N . PHE A 1 96 ? 1.766 -0.123 5.111 1.00 98.25 96 PHE A N 1
ATOM 710 C CA . PHE A 1 96 ? 0.553 -0.880 5.413 1.00 98.25 96 PHE A CA 1
ATOM 711 C C . PHE A 1 96 ? 0.451 -1.217 6.905 1.00 98.25 96 PHE A C 1
ATOM 713 O O . PHE A 1 96 ? -0.547 -0.883 7.541 1.00 98.25 96 PHE A O 1
ATOM 720 N N . LYS A 1 97 ? 1.533 -1.743 7.500 1.00 96.69 97 LYS A N 1
ATOM 721 C CA . LYS A 1 97 ? 1.601 -2.039 8.939 1.00 96.69 97 LYS A CA 1
ATOM 722 C C . LYS A 1 97 ? 1.221 -0.833 9.796 1.00 96.69 97 LYS A C 1
ATOM 724 O O . LYS A 1 97 ? 0.371 -0.944 10.673 1.00 96.69 97 LYS A O 1
ATOM 729 N N . ARG A 1 98 ? 1.848 0.326 9.555 1.00 98.12 98 ARG A N 1
ATOM 730 C CA . ARG A 1 98 ? 1.581 1.544 10.336 1.00 98.12 98 ARG A CA 1
ATOM 731 C C . ARG A 1 98 ? 0.155 2.043 10.142 1.00 98.12 98 ARG A C 1
ATOM 733 O O . ARG A 1 98 ? -0.447 2.479 11.117 1.00 98.12 98 ARG A O 1
ATOM 740 N N . THR A 1 99 ? -0.363 1.989 8.918 1.00 97.69 99 THR A N 1
ATOM 741 C CA . THR A 1 99 ? -1.727 2.428 8.612 1.00 97.69 99 THR A CA 1
ATOM 742 C C . THR A 1 99 ? -2.755 1.578 9.345 1.00 97.69 99 THR A C 1
ATOM 744 O O . THR A 1 99 ? -3.608 2.140 10.027 1.00 97.69 99 THR A O 1
ATOM 747 N N . VAL A 1 100 ? -2.631 0.249 9.283 1.00 95.94 100 VAL A N 1
ATOM 748 C CA . VAL A 1 100 ? -3.556 -0.684 9.943 1.00 95.94 100 VAL A CA 1
ATOM 749 C C . VAL A 1 100 ? -3.448 -0.589 11.466 1.00 95.94 100 VAL A C 1
ATOM 751 O O . VAL A 1 100 ? -4.461 -0.429 12.137 1.00 95.94 100 VAL A O 1
ATOM 754 N N . GLN A 1 101 ? -2.233 -0.608 12.029 1.00 94.88 101 GLN A N 1
ATOM 755 C CA . GLN A 1 101 ? -2.034 -0.558 13.487 1.00 94.88 101 GLN A CA 1
ATOM 756 C C . GLN A 1 101 ? -2.563 0.726 14.125 1.00 94.88 101 GLN A C 1
ATOM 758 O O . GLN A 1 101 ? -3.076 0.699 15.237 1.00 94.88 101 GLN A O 1
ATOM 763 N N . LYS A 1 102 ? -2.421 1.857 13.431 1.00 96.06 102 LYS A N 1
ATOM 764 C CA . LYS A 1 102 ? -2.881 3.157 13.926 1.00 96.06 102 LYS A CA 1
ATOM 765 C C . LYS A 1 102 ? -4.294 3.506 13.462 1.00 96.06 102 LYS A C 1
ATOM 767 O O . LYS A 1 102 ? -4.711 4.636 13.693 1.00 96.06 102 LYS A O 1
ATOM 772 N N . ALA A 1 103 ? -4.974 2.610 12.738 1.00 95.12 103 ALA A N 1
ATOM 773 C CA . ALA A 1 103 ? -6.234 2.893 12.048 1.00 95.12 103 ALA A CA 1
ATOM 774 C C . ALA A 1 103 ? -6.209 4.255 11.317 1.00 95.12 103 ALA A C 1
ATOM 776 O O . ALA A 1 103 ? -7.132 5.066 11.417 1.00 95.12 103 ALA A O 1
ATOM 777 N N . SER A 1 104 ? -5.093 4.552 10.640 1.00 96.31 104 SER A N 1
ATOM 778 C CA . SER A 1 104 ? -4.851 5.877 10.069 1.00 96.31 104 SER A CA 1
ATOM 779 C C . SER A 1 104 ? -5.822 6.162 8.931 1.00 96.31 104 SER A C 1
ATOM 781 O O . SER A 1 104 ? -5.919 5.394 7.976 1.00 96.31 104 SER A O 1
ATOM 783 N N . LYS A 1 105 ? -6.496 7.310 9.010 1.00 96.25 105 LYS A N 1
ATOM 784 C CA . LYS A 1 105 ? -7.390 7.806 7.964 1.00 96.25 105 LYS A CA 1
ATOM 785 C C . LYS A 1 105 ? -6.646 8.832 7.122 1.00 96.25 105 LYS A C 1
ATOM 787 O O . LYS A 1 105 ? -6.127 9.811 7.651 1.00 96.25 105 LYS A O 1
ATOM 792 N N . TYR A 1 106 ? -6.599 8.604 5.815 1.00 97.69 106 TYR A N 1
ATOM 793 C CA . TYR A 1 106 ? -5.948 9.506 4.870 1.00 97.69 106 TYR A CA 1
ATOM 794 C C . TYR A 1 106 ? -6.978 10.134 3.935 1.00 97.69 106 TYR A C 1
ATOM 796 O O . TYR A 1 106 ? -7.912 9.465 3.495 1.00 97.69 106 TYR A O 1
ATOM 804 N N . ALA A 1 107 ? -6.762 11.398 3.577 1.00 97.81 107 ALA A N 1
ATOM 805 C CA . ALA A 1 107 ? -7.520 12.094 2.545 1.00 97.81 107 ALA A CA 1
ATOM 806 C C . ALA A 1 107 ? -6.642 12.304 1.304 1.00 97.81 107 ALA A C 1
ATOM 808 O O . ALA A 1 107 ? -5.460 12.639 1.409 1.00 97.81 107 ALA A O 1
ATOM 809 N N . CYS A 1 108 ? -7.207 12.078 0.119 1.00 98.06 108 CYS A N 1
ATOM 810 C CA . CYS A 1 108 ? -6.554 12.448 -1.132 1.00 98.06 108 CYS A CA 1
ATOM 811 C C . CYS A 1 108 ? -6.791 13.940 -1.390 1.00 98.06 108 CYS A C 1
ATOM 813 O O . CYS A 1 108 ? -7.923 14.394 -1.273 1.00 98.06 108 CYS A O 1
ATOM 815 N N . ALA A 1 109 ? -5.745 14.675 -1.771 1.00 97.06 109 ALA A N 1
ATOM 816 C CA . ALA A 1 109 ? -5.861 16.081 -2.170 1.00 97.06 109 ALA A CA 1
ATOM 817 C C . ALA A 1 109 ? -6.344 16.270 -3.625 1.00 97.06 109 ALA A C 1
ATOM 819 O O . ALA A 1 109 ? -6.634 17.388 -4.029 1.00 97.06 109 ALA A O 1
ATOM 820 N N . GLY A 1 110 ? -6.395 15.192 -4.415 1.00 95.44 110 GLY A N 1
ATOM 821 C CA . GLY A 1 110 ? -6.885 15.191 -5.796 1.00 95.44 110 GLY A CA 1
ATOM 822 C C . GLY A 1 110 ? -8.020 14.186 -5.995 1.00 95.44 110 GLY A C 1
ATOM 823 O O . GLY A 1 110 ? -8.781 13.891 -5.076 1.00 95.44 110 GLY A O 1
ATOM 824 N N . ASN A 1 111 ? -8.090 13.575 -7.179 1.00 95.94 111 ASN A N 1
ATOM 825 C CA . ASN A 1 111 ? -9.253 12.790 -7.622 1.00 95.94 111 ASN A CA 1
ATOM 826 C C . ASN A 1 111 ? -9.213 11.307 -7.207 1.00 95.94 111 ASN A C 1
ATOM 828 O O . ASN A 1 111 ? -9.777 10.455 -7.887 1.00 95.94 111 ASN A O 1
ATOM 832 N N . ARG A 1 112 ? -8.507 10.967 -6.118 1.00 96.31 112 ARG A N 1
ATOM 833 C CA . ARG A 1 112 ? -8.316 9.579 -5.632 1.00 96.31 112 ARG A CA 1
ATOM 834 C C . ARG A 1 112 ? -7.712 8.598 -6.655 1.00 96.31 112 ARG A C 1
ATOM 836 O O . ARG A 1 112 ? -7.802 7.390 -6.475 1.00 96.31 112 ARG A O 1
ATOM 843 N N . ASN A 1 113 ? -7.037 9.106 -7.683 1.00 97.00 113 ASN A N 1
ATOM 844 C CA . ASN A 1 113 ? -6.408 8.327 -8.756 1.00 97.00 113 ASN A CA 1
ATOM 845 C C . ASN A 1 113 ? -4.906 8.634 -8.900 1.00 97.00 113 ASN A C 1
ATOM 847 O O . ASN A 1 113 ? -4.333 8.506 -9.979 1.00 97.00 113 ASN A O 1
ATOM 851 N N . CYS A 1 114 ? -4.260 9.082 -7.817 1.00 97.94 114 CYS A N 1
ATOM 852 C CA . CYS A 1 114 ? -2.850 9.459 -7.866 1.00 97.94 114 CYS A CA 1
ATOM 853 C C . CYS A 1 114 ? -1.977 8.265 -8.291 1.00 97.94 114 CYS A C 1
ATOM 855 O O . CYS A 1 114 ? -2.117 7.188 -7.701 1.00 97.94 114 CYS A O 1
ATOM 857 N N . PRO A 1 115 ? -1.032 8.452 -9.228 1.00 97.50 115 PRO A N 1
ATOM 858 C CA . PRO A 1 115 ? -0.117 7.391 -9.621 1.00 97.50 115 PRO A CA 1
ATOM 859 C C . PRO A 1 115 ? 0.772 6.988 -8.436 1.00 97.50 115 PRO A C 1
ATOM 861 O O . PRO A 1 115 ? 1.233 7.834 -7.661 1.00 97.50 115 PRO A O 1
ATOM 864 N N . ILE A 1 116 ? 1.005 5.683 -8.280 1.00 98.31 116 ILE A N 1
ATOM 865 C CA . ILE A 1 116 ? 1.799 5.108 -7.186 1.00 98.31 116 ILE A CA 1
ATOM 866 C C . ILE A 1 116 ? 2.989 4.357 -7.779 1.00 98.31 116 ILE A C 1
ATOM 868 O O . ILE A 1 116 ? 2.863 3.211 -8.204 1.00 98.31 116 ILE A O 1
ATOM 872 N N . GLU A 1 117 ? 4.152 5.000 -7.740 1.00 97.50 117 GLU A N 1
ATOM 873 C CA . GLU A 1 117 ? 5.438 4.463 -8.201 1.00 97.50 117 GLU A CA 1
ATOM 874 C C . GLU A 1 117 ? 6.533 4.700 -7.154 1.00 97.50 117 GLU A C 1
ATOM 876 O O . GLU A 1 117 ? 6.392 5.552 -6.271 1.00 97.50 117 GLU A O 1
ATOM 881 N N . LYS A 1 118 ? 7.657 3.979 -7.244 1.00 97.06 118 LYS A N 1
ATOM 882 C CA . LYS A 1 118 ? 8.771 4.042 -6.278 1.00 97.06 118 LYS A CA 1
ATOM 883 C C . LYS A 1 118 ? 9.163 5.469 -5.878 1.00 97.06 118 LYS A C 1
ATOM 885 O O . LYS A 1 118 ? 9.272 5.748 -4.684 1.00 97.06 118 LYS A O 1
ATOM 890 N N . ARG A 1 119 ? 9.346 6.362 -6.859 1.00 97.12 119 ARG A N 1
ATOM 891 C CA . ARG A 1 119 ? 9.860 7.726 -6.647 1.00 97.12 119 ARG A CA 1
ATOM 892 C C . ARG A 1 119 ? 8.901 8.612 -5.846 1.00 97.12 119 ARG A C 1
ATOM 894 O O . ARG A 1 119 ? 9.357 9.458 -5.088 1.00 97.12 119 ARG A O 1
ATOM 901 N N . TYR A 1 120 ? 7.590 8.437 -5.999 1.00 96.19 120 TYR A N 1
ATOM 902 C CA . TYR A 1 120 ? 6.606 9.397 -5.484 1.00 96.19 120 TYR A CA 1
ATOM 903 C C . TYR A 1 120 ? 5.380 8.773 -4.806 1.00 96.19 120 TYR A C 1
ATOM 905 O O . TYR A 1 120 ? 4.439 9.485 -4.461 1.00 96.19 120 TYR A O 1
ATOM 913 N N . ARG A 1 121 ? 5.416 7.473 -4.494 1.00 97.75 121 ARG A N 1
ATOM 914 C CA . ARG A 1 121 ? 4.388 6.765 -3.706 1.00 97.75 121 ARG A CA 1
ATOM 915 C C . ARG A 1 121 ? 4.043 7.437 -2.375 1.00 97.75 121 ARG A C 1
ATOM 917 O O . ARG A 1 121 ? 2.956 7.226 -1.857 1.00 97.75 121 ARG A O 1
ATOM 924 N N . SER A 1 122 ? 4.946 8.234 -1.805 1.00 97.81 122 SER A N 1
ATOM 925 C CA . SER A 1 122 ? 4.709 8.946 -0.542 1.00 97.81 122 SER A CA 1
ATOM 926 C C . SER A 1 122 ? 3.856 10.213 -0.688 1.00 97.81 122 SER A C 1
ATOM 928 O O . SER A 1 122 ? 3.395 10.721 0.329 1.00 97.81 122 SER A O 1
ATOM 930 N N . ARG A 1 123 ? 3.619 10.718 -1.911 1.00 97.94 123 ARG A N 1
ATOM 931 C CA . ARG A 1 123 ? 2.863 11.964 -2.144 1.00 97.94 123 ARG A CA 1
ATOM 932 C C . ARG A 1 123 ? 1.394 11.860 -1.741 1.00 97.94 123 ARG A C 1
ATOM 934 O O . ARG A 1 123 ? 0.839 12.823 -1.232 1.00 97.94 123 ARG A O 1
ATOM 941 N N . CYS A 1 124 ? 0.762 10.706 -1.959 1.00 98.56 124 CYS A N 1
ATOM 942 C CA . CYS A 1 124 ? -0.635 10.495 -1.593 1.00 98.56 124 CYS A CA 1
ATOM 943 C C . CYS A 1 124 ? -0.807 9.196 -0.808 1.00 98.56 124 CYS A C 1
ATOM 945 O O . CYS A 1 124 ? -0.868 8.104 -1.372 1.00 98.56 124 CYS A O 1
ATOM 947 N N . GLN A 1 125 ? -0.920 9.328 0.512 1.00 98.56 125 GLN A N 1
ATOM 948 C CA . GLN A 1 125 ? -1.103 8.192 1.416 1.00 98.56 125 GLN A CA 1
ATOM 949 C C . GLN A 1 125 ? -2.454 7.500 1.195 1.00 98.56 125 GLN A C 1
ATOM 951 O O . GLN A 1 125 ? -2.515 6.275 1.240 1.00 98.56 125 GLN A O 1
ATOM 956 N N . ALA A 1 126 ? -3.506 8.262 0.875 1.00 98.62 126 ALA A N 1
ATOM 957 C CA . ALA A 1 126 ? -4.832 7.717 0.589 1.00 98.62 126 ALA A CA 1
ATOM 958 C C . ALA A 1 126 ? -4.815 6.770 -0.620 1.00 98.62 126 ALA A C 1
ATOM 960 O O . ALA A 1 126 ? -5.153 5.599 -0.483 1.00 98.62 126 ALA A O 1
ATOM 961 N N . CYS A 1 127 ? -4.338 7.236 -1.778 1.00 98.62 127 CYS A N 1
ATOM 962 C CA . CYS A 1 127 ? -4.258 6.411 -2.989 1.00 98.62 127 CYS A CA 1
ATOM 963 C C . CYS A 1 127 ? -3.285 5.241 -2.823 1.00 98.62 127 CYS A C 1
ATOM 965 O O . CYS A 1 127 ? -3.537 4.146 -3.320 1.00 98.62 127 CYS A O 1
ATOM 967 N N . ARG A 1 128 ? -2.184 5.444 -2.088 1.00 98.75 128 ARG A N 1
ATOM 968 C CA . ARG A 1 128 ? -1.241 4.365 -1.790 1.00 98.75 128 ARG A CA 1
ATOM 969 C C . ARG A 1 128 ? -1.897 3.260 -0.970 1.00 98.75 128 ARG A C 1
ATOM 971 O O . ARG A 1 128 ? -1.724 2.095 -1.306 1.00 98.75 128 ARG A O 1
ATOM 978 N N . PHE A 1 129 ? -2.619 3.619 0.091 1.00 98.62 129 PHE A N 1
ATOM 979 C CA . PHE A 1 129 ? -3.294 2.642 0.942 1.00 98.62 129 PHE A CA 1
ATOM 980 C C . PHE A 1 129 ? -4.432 1.950 0.200 1.00 98.62 129 PHE A C 1
ATOM 982 O O . PHE A 1 129 ? -4.530 0.732 0.258 1.00 98.62 129 PHE A O 1
ATOM 989 N N . GLN A 1 130 ? -5.204 2.694 -0.595 1.00 98.44 130 GLN A N 1
ATOM 990 C CA . GLN A 1 130 ? -6.214 2.104 -1.467 1.00 98.44 130 GLN A CA 1
ATOM 991 C C . GLN A 1 130 ? -5.601 1.068 -2.414 1.00 98.44 130 GLN A C 1
ATOM 993 O O . GLN A 1 130 ? -6.117 -0.036 -2.538 1.00 98.44 130 GLN A O 1
ATOM 998 N N . LYS A 1 131 ? -4.459 1.381 -3.040 1.00 98.44 131 LYS A N 1
ATOM 999 C CA . LYS A 1 131 ? -3.769 0.425 -3.909 1.00 98.44 131 LYS A CA 1
ATOM 1000 C C . LYS A 1 131 ? -3.248 -0.794 -3.143 1.00 98.44 131 LYS A C 1
ATOM 1002 O O . LYS A 1 131 ? -3.295 -1.881 -3.695 1.00 98.44 131 LYS A O 1
ATOM 1007 N N . CYS A 1 132 ? -2.791 -0.641 -1.895 1.00 98.25 132 CYS A N 1
ATOM 1008 C CA . CYS A 1 132 ? -2.446 -1.780 -1.034 1.00 98.25 132 CYS A CA 1
ATOM 1009 C C . CYS A 1 132 ? -3.632 -2.741 -0.865 1.00 98.25 132 CYS A C 1
ATOM 1011 O O . CYS A 1 132 ? -3.464 -3.937 -1.066 1.00 98.25 132 CYS A O 1
ATOM 1013 N N . LEU A 1 133 ? -4.820 -2.219 -0.551 1.00 97.06 133 LEU A N 1
ATOM 1014 C CA . LEU A 1 133 ? -6.028 -3.037 -0.404 1.00 97.06 133 LEU A CA 1
ATOM 1015 C C . LEU A 1 133 ? -6.420 -3.706 -1.728 1.00 97.06 133 LEU A C 1
ATOM 1017 O O . LEU A 1 133 ? -6.690 -4.899 -1.758 1.00 97.06 133 LEU A O 1
ATOM 1021 N N . ASN A 1 134 ? -6.370 -2.965 -2.838 1.00 96.75 134 ASN A N 1
ATOM 1022 C CA . ASN A 1 134 ? -6.751 -3.481 -4.156 1.00 96.75 134 ASN A CA 1
ATOM 1023 C C . ASN A 1 134 ? -5.859 -4.633 -4.649 1.00 96.75 134 ASN A C 1
ATOM 1025 O O . ASN A 1 134 ? -6.323 -5.451 -5.432 1.00 96.75 134 ASN A O 1
ATOM 1029 N N . VAL A 1 135 ? -4.587 -4.689 -4.231 1.00 95.38 135 VAL A N 1
ATOM 1030 C CA . VAL A 1 135 ? -3.687 -5.810 -4.570 1.00 95.38 135 VAL A CA 1
ATOM 1031 C C . VAL A 1 135 ? -3.791 -6.981 -3.587 1.00 95.38 135 VAL A C 1
ATOM 1033 O O . VAL A 1 135 ? -2.986 -7.900 -3.678 1.00 95.38 135 VAL A O 1
ATOM 1036 N N . GLY A 1 136 ? -4.729 -6.939 -2.636 1.00 94.75 136 GLY A N 1
ATOM 1037 C CA . GLY A 1 136 ? -4.958 -8.016 -1.673 1.00 94.75 136 GLY A CA 1
ATOM 1038 C C . GLY A 1 136 ? -4.123 -7.930 -0.396 1.00 94.75 136 GLY A C 1
ATOM 1039 O O . GLY A 1 136 ? -3.964 -8.938 0.284 1.00 94.75 136 GLY A O 1
ATOM 1040 N N . MET A 1 137 ? -3.580 -6.756 -0.033 1.00 95.44 137 MET A N 1
ATOM 1041 C CA . MET A 1 137 ? -2.957 -6.622 1.288 1.00 95.44 137 MET A CA 1
ATOM 1042 C C . MET A 1 137 ? -4.027 -6.607 2.385 1.00 95.44 137 MET A C 1
ATOM 1044 O O . MET A 1 137 ? -4.825 -5.670 2.447 1.00 95.44 137 MET A O 1
ATOM 1048 N N . VAL A 1 138 ? -3.998 -7.586 3.284 1.00 92.12 138 VAL A N 1
ATOM 1049 C CA . VAL A 1 138 ? -4.966 -7.756 4.380 1.00 92.12 138 VAL A CA 1
ATOM 1050 C C . VAL A 1 138 ? -4.273 -7.920 5.730 1.00 92.12 138 VAL A C 1
ATOM 1052 O O . VAL A 1 138 ? -3.072 -8.198 5.818 1.00 92.12 138 VAL A O 1
ATOM 1055 N N . LYS A 1 139 ? -5.004 -7.701 6.825 1.00 86.62 139 LYS A N 1
ATOM 1056 C CA . LYS A 1 139 ? -4.468 -7.977 8.160 1.00 86.62 139 LYS A CA 1
ATOM 1057 C C . LYS A 1 139 ? -4.452 -9.492 8.377 1.00 86.62 139 LYS A C 1
ATOM 1059 O O . LYS A 1 139 ? -5.414 -10.167 8.052 1.00 86.62 139 LYS A O 1
ATOM 1064 N N . GLU A 1 140 ? -3.398 -10.010 9.006 1.00 74.38 140 GLU A N 1
ATOM 1065 C CA . GLU A 1 140 ? -3.231 -11.451 9.283 1.00 74.38 140 GLU A CA 1
ATOM 1066 C C . GLU A 1 140 ? -4.463 -12.106 9.939 1.00 74.38 140 GLU A C 1
ATOM 1068 O O . GLU A 1 140 ? -4.803 -13.244 9.650 1.00 74.38 140 GLU A O 1
ATOM 1073 N N . SER A 1 141 ? -5.184 -11.367 10.791 1.00 70.06 141 SER A N 1
ATOM 1074 C CA . SER A 1 141 ? -6.396 -11.857 11.463 1.00 70.06 141 SER A CA 1
ATOM 1075 C C . SER A 1 141 ? -7.587 -12.109 10.530 1.00 70.06 141 SER A C 1
ATOM 1077 O O . SER A 1 141 ? -8.575 -12.683 10.968 1.00 70.06 141 SER A O 1
ATOM 1079 N N . GLU A 1 142 ? -7.526 -11.636 9.288 1.00 64.50 142 GLU A N 1
ATOM 1080 C CA . GLU A 1 142 ? -8.595 -11.722 8.286 1.00 64.50 142 GLU A CA 1
ATOM 1081 C C . GLU A 1 142 ? -8.329 -12.841 7.260 1.00 64.50 142 GLU A C 1
ATOM 1083 O O . GLU A 1 142 ? -9.165 -13.087 6.400 1.00 64.50 142 GLU A O 1
ATOM 1088 N N . LEU A 1 143 ? -7.202 -13.561 7.370 1.00 62.03 143 LEU A N 1
ATOM 1089 C CA . LEU A 1 143 ? -6.783 -14.617 6.435 1.00 62.03 143 LEU A CA 1
ATOM 1090 C C . LEU A 1 143 ? -7.498 -15.974 6.624 1.00 62.03 143 LEU A C 1
ATOM 1092 O O . LEU A 1 143 ? -7.088 -16.964 6.026 1.00 62.03 143 LEU A O 1
ATOM 1096 N N . PHE A 1 144 ? -8.557 -16.049 7.437 1.00 57.47 144 PHE A N 1
ATOM 1097 C CA . PHE A 1 144 ? -9.219 -17.313 7.811 1.00 57.47 144 PHE A CA 1
ATOM 1098 C C . PHE A 1 144 ? -10.575 -17.566 7.141 1.00 57.47 144 PHE A C 1
ATOM 1100 O O . PHE A 1 144 ? -11.352 -18.378 7.638 1.00 57.47 144 PHE A O 1
ATOM 1107 N N . SER A 1 145 ? -10.880 -16.897 6.030 1.00 54.34 145 SER A N 1
ATOM 1108 C CA . SER A 1 145 ? -12.112 -17.170 5.283 1.00 54.34 145 SER A CA 1
ATOM 1109 C C . SER A 1 145 ? -11.812 -17.162 3.789 1.00 54.34 145 SER A C 1
ATOM 1111 O O . SER A 1 145 ? -11.362 -16.157 3.253 1.00 54.34 145 SER A O 1
ATOM 1113 N N . ASP A 1 146 ? -12.082 -18.299 3.160 1.00 45.28 146 ASP A N 1
ATOM 1114 C CA . ASP A 1 146 ? -12.244 -18.492 1.721 1.00 45.28 146 ASP A CA 1
ATOM 1115 C C . ASP A 1 146 ? -10.993 -18.829 0.893 1.00 45.28 146 ASP A C 1
ATOM 1117 O O . ASP A 1 146 ? -10.128 -18.027 0.543 1.00 45.28 146 ASP A O 1
ATOM 1121 N N . GLU A 1 147 ? -10.995 -20.107 0.531 1.00 58.47 147 GLU A N 1
ATOM 1122 C CA . GLU A 1 147 ? -10.204 -20.826 -0.451 1.00 58.47 147 GLU A CA 1
ATOM 1123 C C . GLU A 1 147 ? -10.214 -20.125 -1.828 1.00 58.47 147 GLU A C 1
ATOM 1125 O O . GLU A 1 147 ? -10.957 -20.484 -2.734 1.00 58.47 147 GLU A O 1
ATOM 1130 N N . HIS A 1 148 ? -9.376 -19.103 -2.008 1.00 58.12 148 HIS A N 1
ATOM 1131 C CA . HIS A 1 148 ? -8.922 -18.648 -3.326 1.00 58.12 148 HIS A CA 1
ATOM 1132 C C . HIS A 1 148 ? -7.417 -18.883 -3.413 1.00 58.12 148 HIS A C 1
ATOM 1134 O O . HIS A 1 148 ? -6.585 -18.019 -3.127 1.00 58.12 148 HIS A O 1
ATOM 1140 N N . GLY A 1 149 ? -7.088 -20.133 -3.735 1.00 50.53 149 GLY A N 1
ATOM 1141 C CA . GLY A 1 149 ? -5.730 -20.624 -3.873 1.00 50.53 149 GLY A CA 1
ATOM 1142 C C . GLY A 1 149 ? -4.980 -19.960 -5.023 1.00 50.53 149 GLY A C 1
ATOM 1143 O O . GLY A 1 149 ? -5.357 -20.125 -6.173 1.00 50.53 149 GLY A O 1
ATOM 1144 N N . ASP A 1 150 ? -3.899 -19.257 -4.686 1.00 52.78 150 ASP A N 1
ATOM 1145 C CA . ASP A 1 150 ? -2.595 -19.321 -5.370 1.00 52.78 150 ASP A CA 1
ATOM 1146 C C . ASP A 1 150 ? -1.548 -18.477 -4.611 1.00 52.78 150 ASP A C 1
ATOM 1148 O O . ASP A 1 150 ? -0.914 -17.573 -5.146 1.00 52.78 150 ASP A O 1
ATOM 1152 N N . TYR A 1 151 ? -1.395 -18.708 -3.304 1.00 56.06 151 TYR A N 1
ATOM 1153 C CA . TYR A 1 151 ? -0.341 -18.062 -2.501 1.00 56.06 151 TYR A CA 1
ATOM 1154 C C . TYR A 1 151 ? 0.726 -19.058 -2.016 1.00 56.06 151 TYR A C 1
ATOM 1156 O O . TYR A 1 151 ? 1.576 -18.738 -1.186 1.00 56.06 151 TYR A O 1
ATOM 1164 N N . GLY A 1 152 ? 0.668 -20.286 -2.543 1.00 44.97 152 GLY A N 1
ATOM 1165 C CA . GLY A 1 152 ? 1.394 -21.456 -2.049 1.00 44.97 152 GLY A CA 1
ATOM 1166 C C . GLY A 1 152 ? 2.140 -22.260 -3.113 1.00 44.97 152 GLY A C 1
ATOM 1167 O O . GLY A 1 152 ? 2.527 -23.388 -2.832 1.00 44.97 152 GLY A O 1
ATOM 1168 N N . ARG A 1 153 ? 2.376 -21.729 -4.321 1.00 57.72 153 ARG A N 1
ATOM 1169 C CA . ARG A 1 153 ? 3.163 -22.441 -5.341 1.00 57.72 153 ARG A CA 1
ATOM 1170 C C . ARG A 1 153 ? 4.348 -21.615 -5.838 1.00 57.72 153 ARG A C 1
ATOM 1172 O O . ARG A 1 153 ? 4.363 -21.158 -6.971 1.00 57.72 153 ARG A O 1
ATOM 1179 N N . LYS A 1 154 ? 5.348 -21.411 -4.968 1.00 50.31 154 LYS A N 1
ATOM 1180 C CA . LYS A 1 154 ? 6.739 -21.093 -5.373 1.00 50.31 154 LYS A CA 1
ATOM 1181 C C . LYS A 1 154 ? 7.802 -21.331 -4.289 1.00 50.31 154 LYS A C 1
ATOM 1183 O O . LYS A 1 154 ? 8.871 -20.734 -4.330 1.00 50.31 154 LYS A O 1
ATOM 1188 N N . THR A 1 155 ? 7.530 -22.214 -3.326 1.00 51.88 155 THR A N 1
ATOM 1189 C CA . THR A 1 155 ? 8.554 -22.761 -2.412 1.00 51.88 155 THR A CA 1
ATOM 1190 C C . THR A 1 155 ? 9.152 -24.089 -2.887 1.00 51.88 155 THR A C 1
ATOM 1192 O O . THR A 1 155 ? 10.029 -24.608 -2.213 1.00 51.88 155 THR A O 1
ATOM 1195 N N . GLU A 1 156 ? 8.768 -24.602 -4.060 1.00 54.81 156 GLU A N 1
ATOM 1196 C CA . GLU A 1 156 ? 9.440 -25.739 -4.705 1.00 54.81 156 GLU A CA 1
ATOM 1197 C C . GLU A 1 156 ? 9.849 -25.385 -6.137 1.00 54.81 156 GLU A C 1
ATOM 1199 O O . GLU A 1 156 ? 9.100 -25.586 -7.087 1.00 54.81 156 GLU A O 1
ATOM 1204 N N . MET A 1 157 ? 11.039 -24.804 -6.281 1.00 43.62 157 MET A N 1
ATOM 1205 C CA . MET A 1 157 ? 11.858 -24.901 -7.497 1.00 43.62 157 MET A CA 1
ATOM 1206 C C . MET A 1 157 ? 13.313 -24.558 -7.146 1.00 43.62 157 MET A C 1
ATOM 1208 O O . MET A 1 157 ? 13.924 -23.640 -7.684 1.00 43.62 157 MET A O 1
ATOM 1212 N N . ILE A 1 158 ? 13.854 -25.291 -6.174 1.00 47.78 158 ILE A N 1
ATOM 1213 C CA . ILE A 1 158 ? 15.297 -25.494 -6.050 1.00 47.78 158 ILE A CA 1
ATOM 1214 C C . ILE A 1 158 ? 15.480 -27.011 -6.108 1.00 47.78 158 ILE A C 1
ATOM 1216 O O . ILE A 1 158 ? 15.333 -27.689 -5.093 1.00 47.78 158 ILE A O 1
ATOM 1220 N N . LEU A 1 159 ? 15.683 -27.524 -7.323 1.00 47.09 159 LEU A N 1
ATOM 1221 C CA . LEU A 1 159 ? 16.471 -28.736 -7.542 1.00 47.09 159 LEU A CA 1
ATOM 1222 C C . LEU A 1 159 ? 17.928 -28.297 -7.687 1.00 47.09 159 LEU A C 1
ATOM 1224 O O . LEU A 1 159 ? 18.147 -27.286 -8.396 1.00 47.09 159 LEU A O 1
#

Organism: Angiostrongylus cantonensis (NCBI:txid6313)

InterPro domains:
  IPR001628 Zinc finger, nuclear hormone receptor-type [PF00105] (71-139)
  IPR001628 Zinc finger, nuclear hormone receptor-type [PR00047] (72-88)
  IPR001628 Zinc finger, nuclear hormone receptor-type [PR00047] (88-103)
  IPR001628 Zinc finger, nuclear hormone receptor-type [PR00047] (121-129)
  IPR001628 Zinc finger, nuclear hormone receptor-type [PR00047] (129-137)
  IPR001628 Zinc finger, nuclear hormone receptor-type [PS00031] (72-98)
  IPR001628 Zinc finger, nuclear hormone receptor-type [PS51030] (69-144)
  IPR001628 Zinc finger, nuclear hormone receptor-type [SM00399] (69-140)
  IPR013088 Zinc finger, NHR/GATA-type [G3DSA:3.30.50.10] (62-157)

Secondary structure (DSSP, 8-state):
-PPPPP-------S-----------------------------------------------S-SSSGGGGB-TTT--B--SEETTEE--HHHHHHHHHHHHTT-----SSSS-----TTTTTS-HHHHHHHHHHTT---GGGTTS-----SSSSS----